Protein AF-A0A849DD29-F1 (afdb_monomer)

Sequence (152 aa):
MENKAISEIVRFQTDRELHTNEYDSTNEHGNIVEELLESVGLDVPKDNRPTLKERWEEFMCDVTLDGVAENAIDFQDMPTSEQVDAYADICVFAIGAMLKLGYDPEKALLEVGKEINSRTGRIVDGKFEKDLSEEAIAKHYKADYDGQALLD

Structure (mmCIF, N/CA/C/O backbone):
data_AF-A0A849DD29-F1
#
_entry.id   AF-A0A849DD29-F1
#
loop_
_atom_site.group_PDB
_atom_site.id
_atom_site.type_symbol
_atom_site.label_atom_id
_atom_site.label_alt_id
_atom_site.label_comp_id
_atom_site.label_asym_id
_atom_site.label_entity_id
_atom_site.label_seq_id
_atom_site.pdbx_PDB_ins_code
_atom_site.Cartn_x
_atom_site.Cartn_y
_atom_site.Cartn_z
_atom_site.occupancy
_atom_site.B_iso_or_equiv
_atom_site.auth_seq_id
_atom_site.auth_comp_id
_atom_site.auth_asym_id
_atom_site.auth_atom_id
_atom_site.pdbx_PDB_model_num
ATOM 1 N N . MET A 1 1 ? -20.505 12.108 -7.412 1.00 49.09 1 MET A N 1
ATOM 2 C CA . MET A 1 1 ? -20.526 11.430 -6.102 1.00 49.09 1 MET A CA 1
ATOM 3 C C . MET A 1 1 ? -19.134 11.564 -5.539 1.00 49.09 1 MET A C 1
ATOM 5 O O . MET A 1 1 ? -18.194 11.290 -6.268 1.00 49.09 1 MET A O 1
ATOM 9 N N . GLU A 1 2 ? -19.007 12.082 -4.327 1.00 59.72 2 GLU A N 1
ATOM 10 C CA . GLU A 1 2 ? -17.728 12.129 -3.618 1.00 59.72 2 GLU A CA 1
ATOM 11 C C . GLU A 1 2 ? -17.263 10.683 -3.387 1.00 59.72 2 GLU A C 1
ATOM 13 O O . GLU A 1 2 ? -18.056 9.874 -2.898 1.00 59.72 2 GLU A O 1
ATOM 18 N N . ASN A 1 3 ? -16.049 10.332 -3.829 1.00 71.38 3 ASN A N 1
ATOM 19 C CA . ASN A 1 3 ? -15.483 9.009 -3.565 1.00 71.38 3 ASN A CA 1
ATOM 20 C C . ASN A 1 3 ? -15.136 8.960 -2.073 1.00 71.38 3 ASN A C 1
ATOM 22 O O . ASN A 1 3 ? -14.212 9.639 -1.626 1.00 71.38 3 ASN A O 1
ATOM 26 N N . LYS A 1 4 ? -15.931 8.225 -1.293 1.00 88.25 4 LYS A N 1
ATOM 27 C CA . LYS A 1 4 ? -15.844 8.284 0.168 1.00 88.25 4 LYS A CA 1
ATOM 28 C C . LYS A 1 4 ? -14.597 7.571 0.664 1.00 88.25 4 LYS A C 1
ATOM 30 O O . LYS A 1 4 ? -13.979 8.047 1.610 1.00 88.25 4 LYS A O 1
ATOM 35 N N . ALA A 1 5 ? -14.220 6.466 0.025 1.00 92.75 5 ALA A N 1
ATOM 36 C CA . ALA A 1 5 ? -13.060 5.688 0.429 1.00 92.75 5 ALA A CA 1
ATOM 37 C C . ALA A 1 5 ? -11.748 6.466 0.243 1.00 92.75 5 ALA A C 1
ATOM 39 O O . ALA A 1 5 ? -10.963 6.590 1.184 1.00 92.75 5 ALA A O 1
ATOM 40 N N . ILE A 1 6 ? -11.543 7.059 -0.937 1.00 93.44 6 ILE A N 1
ATOM 41 C CA . ILE A 1 6 ? -10.356 7.874 -1.226 1.00 93.44 6 ILE A CA 1
ATOM 42 C C . ILE A 1 6 ? -10.290 9.066 -0.270 1.00 93.44 6 ILE A C 1
ATOM 44 O O . ILE A 1 6 ? -9.226 9.328 0.283 1.00 93.44 6 ILE A O 1
ATOM 48 N N . SER A 1 7 ? -11.409 9.751 -0.006 1.00 94.00 7 SER A N 1
ATOM 49 C CA . SER A 1 7 ? -11.432 10.870 0.946 1.00 94.00 7 SER A CA 1
ATOM 50 C C . SER A 1 7 ? -10.992 10.463 2.357 1.00 94.00 7 SER A C 1
ATOM 52 O O . SER A 1 7 ? -10.261 11.211 3.000 1.00 94.00 7 SER A O 1
ATOM 54 N N . GLU A 1 8 ? -11.378 9.281 2.845 1.00 94.69 8 GLU A N 1
ATOM 55 C CA . GLU A 1 8 ? -10.946 8.782 4.160 1.00 94.69 8 GLU A CA 1
ATOM 56 C C . GLU A 1 8 ? -9.447 8.441 4.199 1.00 94.69 8 GLU A C 1
ATOM 58 O O . GLU A 1 8 ? -8.782 8.696 5.209 1.00 94.69 8 GLU A O 1
ATOM 63 N N . ILE A 1 9 ? -8.898 7.904 3.104 1.00 94.75 9 ILE A N 1
ATOM 64 C CA . ILE A 1 9 ? -7.461 7.620 2.972 1.00 94.75 9 ILE A CA 1
ATOM 65 C C . ILE A 1 9 ? -6.659 8.924 2.880 1.00 94.75 9 ILE A C 1
ATOM 67 O O . ILE A 1 9 ? -5.661 9.081 3.581 1.00 94.75 9 ILE A O 1
ATOM 71 N N . VAL A 1 10 ? -7.118 9.893 2.082 1.00 95.31 10 VAL A N 1
ATOM 72 C CA . VAL A 1 10 ? -6.506 11.228 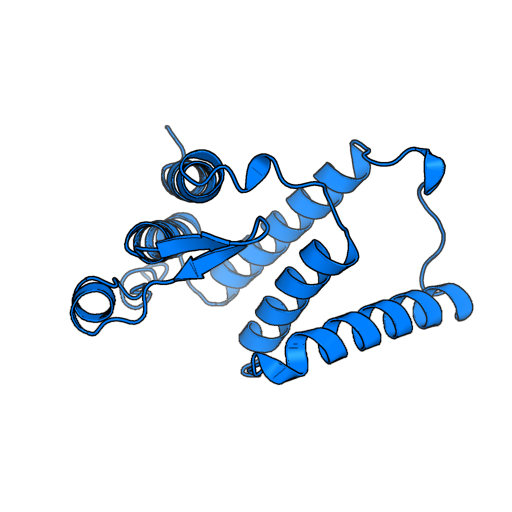2.002 1.00 95.31 10 VAL A CA 1
ATOM 73 C C . VAL A 1 10 ? -6.540 11.902 3.368 1.00 95.31 10 VAL A C 1
ATOM 75 O O . VAL A 1 10 ? -5.512 12.403 3.814 1.00 95.31 10 VAL A O 1
ATOM 78 N N . ARG A 1 11 ? -7.672 11.837 4.082 1.00 94.81 11 ARG A N 1
ATOM 79 C CA . ARG A 1 11 ? -7.789 12.394 5.433 1.00 94.81 11 ARG A CA 1
ATOM 80 C C . ARG A 1 11 ? -6.755 11.798 6.386 1.00 94.81 11 ARG A C 1
ATOM 82 O O . ARG A 1 11 ? -6.140 12.531 7.155 1.00 94.81 11 ARG A O 1
ATOM 89 N N . PHE A 1 12 ? -6.517 10.486 6.319 1.00 93.75 12 PHE A N 1
ATOM 90 C CA . PHE A 1 12 ? -5.481 9.847 7.131 1.00 93.75 12 PHE A CA 1
ATOM 91 C C . PHE A 1 12 ? -4.094 10.469 6.892 1.00 93.75 12 PHE A C 1
ATOM 93 O O . PHE A 1 12 ? -3.370 10.701 7.861 1.00 93.75 12 PHE A O 1
ATOM 100 N N . GLN A 1 13 ? -3.759 10.787 5.637 1.00 94.38 13 GLN A N 1
ATOM 101 C CA . GLN A 1 13 ? -2.493 11.421 5.252 1.00 94.38 13 GLN A CA 1
ATOM 102 C C . GLN A 1 13 ? -2.421 12.906 5.637 1.00 94.38 13 GLN A C 1
ATOM 104 O O . GLN A 1 13 ? -1.367 13.394 6.057 1.00 94.38 13 GLN A O 1
ATOM 109 N N . THR A 1 14 ? -3.523 13.646 5.494 1.00 94.44 14 THR A N 1
ATOM 110 C CA . THR A 1 14 ? -3.547 15.099 5.711 1.00 94.44 14 THR A CA 1
ATOM 111 C C . THR A 1 14 ? -3.659 15.481 7.175 1.00 94.44 14 THR A C 1
ATOM 113 O O . THR A 1 14 ? -2.878 16.308 7.635 1.00 94.44 14 THR A O 1
ATOM 116 N N . ASP A 1 15 ? -4.547 14.838 7.935 1.00 93.94 15 ASP A N 1
ATOM 117 C CA . ASP A 1 15 ? -4.788 15.165 9.350 1.00 93.94 15 ASP A CA 1
ATOM 118 C C . ASP A 1 15 ? -3.571 14.869 10.239 1.00 93.94 15 ASP A C 1
ATOM 120 O O . ASP A 1 15 ? -3.473 15.357 11.363 1.00 93.94 15 ASP A O 1
ATOM 124 N N . ARG A 1 16 ? -2.656 14.034 9.741 1.00 92.94 16 ARG A N 1
ATOM 125 C CA . ARG A 1 16 ? -1.431 13.600 10.422 1.00 92.94 16 ARG A CA 1
ATOM 126 C C . ARG A 1 16 ? -0.167 14.186 9.795 1.00 92.94 16 ARG A C 1
ATOM 128 O O . ARG A 1 16 ? 0.921 13.781 10.181 1.00 92.94 16 ARG A O 1
ATOM 135 N N . GLU A 1 17 ? -0.310 15.080 8.814 1.00 92.12 17 GLU A N 1
ATOM 136 C CA . GLU A 1 17 ? 0.803 15.720 8.095 1.00 92.12 17 GLU A CA 1
ATOM 137 C C . GLU A 1 17 ? 1.777 14.730 7.424 1.00 92.12 17 GLU A C 1
ATOM 139 O O . GLU A 1 17 ? 2.870 15.110 7.020 1.00 92.12 17 GLU A O 1
ATOM 144 N N . LEU A 1 18 ? 1.374 13.472 7.217 1.00 90.56 18 LEU A N 1
ATOM 145 C CA . LEU A 1 18 ? 2.214 12.436 6.600 1.00 90.56 18 LEU A CA 1
ATOM 146 C C . LEU A 1 18 ? 2.581 12.779 5.153 1.00 90.56 18 LEU A C 1
ATOM 148 O O . LEU A 1 18 ? 3.700 12.536 4.718 1.00 90.56 18 LEU A O 1
A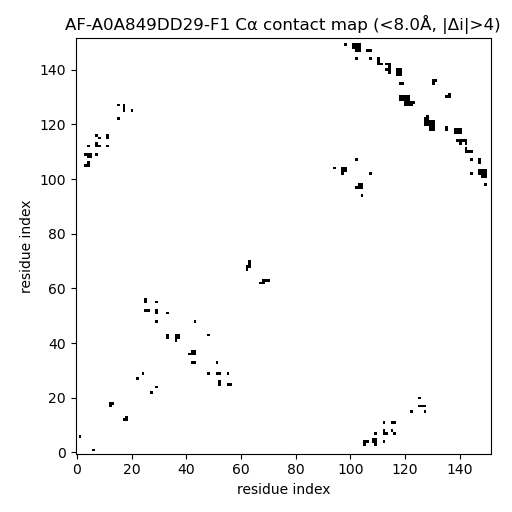TOM 152 N N . HIS A 1 19 ? 1.658 13.420 4.435 1.00 92.00 19 HIS A N 1
ATOM 153 C CA . HIS A 1 19 ? 1.877 13.947 3.085 1.00 92.00 19 HIS A CA 1
ATOM 154 C C . HIS A 1 19 ? 2.962 15.037 2.996 1.00 92.00 19 HIS A C 1
ATOM 156 O O . HIS A 1 19 ? 3.330 15.427 1.892 1.00 92.00 19 HIS A O 1
ATOM 162 N N . THR A 1 20 ? 3.433 15.570 4.130 1.00 90.38 20 THR A N 1
ATOM 163 C CA . THR A 1 20 ? 4.507 16.576 4.170 1.00 90.38 20 THR A CA 1
ATOM 164 C C . THR A 1 20 ? 5.900 15.961 4.273 1.00 90.38 20 THR A C 1
ATOM 166 O O . THR A 1 20 ? 6.890 16.681 4.144 1.00 90.38 20 THR A O 1
ATOM 169 N N . ASN A 1 21 ? 5.985 14.646 4.494 1.00 89.31 21 ASN A N 1
ATOM 170 C CA . ASN A 1 21 ? 7.251 13.932 4.509 1.00 89.31 21 ASN A CA 1
ATOM 171 C C . ASN A 1 21 ? 7.940 14.012 3.143 1.00 89.31 21 ASN A C 1
ATOM 173 O O . ASN A 1 21 ? 7.288 14.067 2.098 1.00 89.31 21 ASN A O 1
ATOM 177 N N . GLU A 1 22 ? 9.271 13.984 3.159 1.00 89.62 22 GLU A N 1
ATOM 178 C CA . GLU A 1 22 ? 10.046 13.848 1.931 1.00 89.62 22 GLU A CA 1
ATOM 179 C C . GLU A 1 22 ? 9.769 12.487 1.287 1.00 89.62 22 GLU A C 1
ATOM 181 O O . GLU A 1 22 ? 9.666 11.465 1.970 1.00 89.62 22 GLU A O 1
ATOM 186 N N . TYR A 1 23 ? 9.637 12.491 -0.036 1.00 88.81 23 TYR A N 1
ATOM 187 C CA . TYR A 1 23 ? 9.440 11.275 -0.804 1.00 88.81 23 TYR A CA 1
ATOM 188 C C . TYR A 1 23 ? 10.721 10.430 -0.813 1.00 88.81 23 TYR A C 1
ATOM 190 O O . TYR A 1 23 ? 11.779 10.902 -1.225 1.00 88.81 23 TYR A O 1
ATOM 198 N N . ASP A 1 24 ? 10.599 9.164 -0.419 1.00 88.94 24 ASP A N 1
ATOM 199 C CA . ASP A 1 24 ? 11.672 8.168 -0.447 1.00 88.94 24 ASP A CA 1
ATOM 200 C C . ASP A 1 24 ? 11.132 6.894 -1.103 1.00 88.94 24 ASP A C 1
ATOM 202 O O . ASP A 1 24 ? 10.336 6.159 -0.514 1.00 88.94 24 ASP A O 1
ATOM 206 N N . SER A 1 25 ? 11.571 6.623 -2.333 1.00 88.06 25 SER A N 1
ATOM 207 C CA . SER A 1 25 ? 11.091 5.481 -3.112 1.00 88.06 25 SER A CA 1
ATOM 208 C C . SER A 1 25 ? 11.387 4.135 -2.448 1.00 88.06 25 SER A C 1
ATOM 210 O O . SER A 1 25 ? 10.569 3.227 -2.561 1.00 88.06 25 SER A O 1
ATOM 212 N N . THR A 1 26 ? 12.494 3.979 -1.716 1.00 90.06 26 THR A N 1
ATOM 213 C CA . THR A 1 26 ? 12.781 2.737 -0.981 1.00 90.06 26 THR A CA 1
ATOM 214 C C . THR A 1 26 ? 11.753 2.530 0.131 1.00 90.06 26 THR A C 1
ATOM 216 O O . THR A 1 26 ? 11.286 1.408 0.352 1.00 90.06 26 THR A O 1
ATOM 219 N N . ASN A 1 27 ? 11.346 3.600 0.819 1.00 89.81 27 ASN A N 1
ATOM 220 C CA . ASN A 1 27 ? 10.290 3.518 1.827 1.00 89.81 27 ASN A CA 1
ATOM 221 C C . ASN A 1 27 ? 8.918 3.231 1.209 1.00 89.81 27 ASN A C 1
ATOM 223 O O . ASN A 1 27 ? 8.249 2.305 1.671 1.00 89.81 27 ASN A O 1
ATOM 227 N N . GLU A 1 28 ? 8.514 3.983 0.183 1.00 92.06 28 GLU A N 1
ATOM 228 C CA . GLU A 1 28 ? 7.187 3.833 -0.427 1.00 92.06 28 GLU A CA 1
ATOM 229 C C . GLU A 1 28 ? 7.025 2.472 -1.111 1.00 92.06 28 GLU A C 1
ATOM 231 O O . GLU A 1 28 ? 6.039 1.769 -0.876 1.00 92.06 28 GLU A O 1
ATOM 236 N N . HIS A 1 29 ? 8.027 2.036 -1.879 1.00 94.38 29 HIS A N 1
ATOM 237 C CA . HIS A 1 29 ? 8.011 0.717 -2.506 1.00 94.38 29 HIS A CA 1
ATOM 238 C C . HIS A 1 29 ? 8.073 -0.400 -1.461 1.00 94.38 29 HIS A C 1
ATOM 240 O O . HIS A 1 29 ? 7.339 -1.376 -1.579 1.00 94.38 29 HIS A O 1
ATOM 246 N N . GLY A 1 30 ? 8.890 -0.254 -0.411 1.00 94.00 30 GLY A N 1
ATOM 247 C CA . GLY A 1 30 ? 8.978 -1.242 0.665 1.00 94.00 30 GLY A CA 1
ATOM 248 C C . GLY A 1 30 ? 7.638 -1.482 1.365 1.00 94.00 30 GLY A C 1
ATOM 249 O O . GLY A 1 30 ? 7.293 -2.632 1.626 1.00 94.00 30 GLY A O 1
ATOM 250 N N . ASN A 1 31 ? 6.857 -0.421 1.604 1.00 92.81 31 ASN A N 1
ATOM 251 C CA . ASN A 1 31 ? 5.505 -0.543 2.156 1.00 92.81 31 ASN A CA 1
ATOM 252 C C . ASN A 1 31 ? 4.576 -1.299 1.188 1.00 92.81 31 ASN A C 1
ATOM 254 O O . ASN A 1 31 ? 3.852 -2.190 1.610 1.00 92.81 31 ASN A O 1
ATOM 258 N N . ILE A 1 32 ? 4.618 -0.999 -0.114 1.00 96.25 32 ILE A N 1
ATOM 259 C CA . ILE A 1 32 ? 3.798 -1.701 -1.120 1.00 96.25 32 ILE A CA 1
ATOM 260 C C . ILE A 1 32 ? 4.182 -3.184 -1.215 1.00 96.25 32 ILE A C 1
ATOM 262 O O . ILE A 1 32 ? 3.309 -4.046 -1.298 1.00 96.25 32 ILE A O 1
ATOM 266 N N . VAL A 1 33 ? 5.479 -3.500 -1.187 1.00 97.00 33 VAL A N 1
ATOM 267 C CA . VAL A 1 33 ? 5.976 -4.883 -1.224 1.00 97.00 33 VAL A CA 1
ATOM 268 C C . VAL A 1 33 ? 5.547 -5.662 0.023 1.00 97.00 33 VAL A C 1
ATOM 270 O O . VAL A 1 33 ? 5.189 -6.831 -0.106 1.00 97.00 33 VAL A O 1
ATOM 273 N N . GLU A 1 34 ? 5.532 -5.037 1.207 1.00 96.50 34 GLU A N 1
ATOM 274 C CA . GLU A 1 34 ? 4.987 -5.640 2.436 1.00 96.50 34 GLU A CA 1
ATOM 275 C C . GLU A 1 34 ? 3.523 -6.077 2.228 1.00 96.50 34 GLU A C 1
ATOM 277 O O . GLU A 1 34 ? 3.205 -7.249 2.426 1.00 96.50 34 GLU A O 1
ATOM 282 N N . GLU A 1 35 ? 2.665 -5.201 1.696 1.00 96.50 35 GLU A N 1
ATOM 283 C CA . GLU A 1 35 ? 1.252 -5.522 1.423 1.00 96.50 35 GLU A CA 1
ATOM 284 C C . GLU A 1 35 ? 1.083 -6.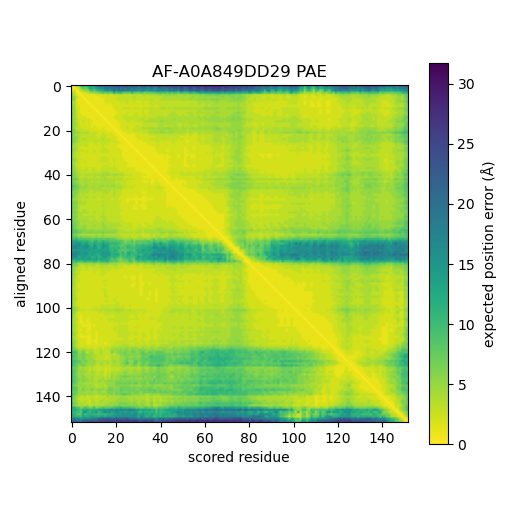612 0.342 1.00 96.50 35 GLU A C 1
ATOM 286 O O . GLU A 1 35 ? 0.181 -7.453 0.411 1.00 96.50 35 GLU A O 1
ATOM 291 N N . LEU A 1 36 ? 1.967 -6.652 -0.664 1.00 96.88 36 LEU A N 1
ATOM 292 C CA . LEU A 1 36 ? 1.970 -7.723 -1.668 1.00 96.88 36 LEU A CA 1
ATOM 293 C C . LEU A 1 36 ? 2.320 -9.086 -1.051 1.00 96.88 36 LEU A C 1
ATOM 295 O O . LEU A 1 36 ? 1.723 -10.094 -1.438 1.00 96.88 36 LEU A O 1
ATOM 299 N N . LEU A 1 37 ? 3.241 -9.136 -0.086 1.00 97.56 37 LEU A N 1
ATOM 300 C CA . LEU A 1 37 ? 3.551 -10.360 0.657 1.00 97.56 37 LEU A CA 1
ATOM 301 C C . LEU A 1 37 ? 2.356 -10.803 1.517 1.00 97.56 37 LEU A C 1
ATOM 303 O O . LEU A 1 37 ? 1.9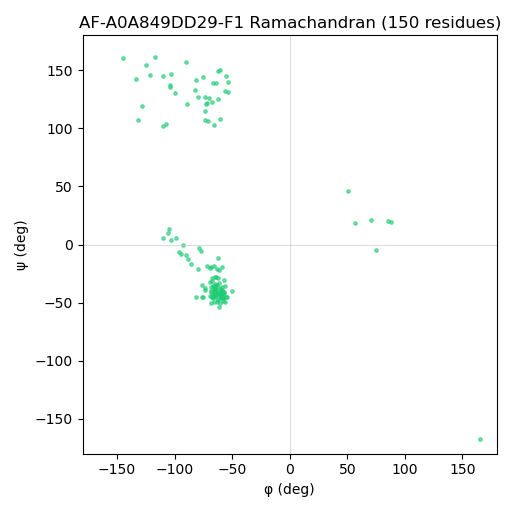90 -11.983 1.490 1.00 97.56 37 LEU A O 1
ATOM 307 N N . GLU A 1 38 ? 1.680 -9.867 2.187 1.00 96.00 38 GLU A N 1
ATOM 308 C CA . GLU A 1 38 ? 0.457 -10.159 2.950 1.00 96.00 38 GLU A CA 1
ATOM 309 C C . GLU A 1 38 ? -0.654 -10.724 2.059 1.00 96.00 38 GLU A C 1
ATOM 311 O O . GLU A 1 38 ? -1.340 -11.675 2.447 1.00 96.00 38 GLU A O 1
ATOM 316 N N . SER A 1 39 ? -0.776 -10.235 0.820 1.00 95.38 39 SER A N 1
ATOM 317 C CA . SER A 1 39 ? -1.780 -10.718 -0.140 1.00 95.38 39 SER A CA 1
ATOM 318 C C . SER A 1 39 ? -1.638 -12.203 -0.505 1.00 95.38 39 SER A C 1
ATOM 320 O O . SER A 1 39 ? -2.611 -12.836 -0.919 1.00 95.38 39 SER A O 1
ATOM 322 N N . VAL A 1 40 ? -0.445 -12.781 -0.318 1.00 96.56 40 VAL A N 1
ATOM 323 C CA . VAL A 1 40 ? -0.166 -14.213 -0.525 1.00 96.56 40 VAL A CA 1
ATOM 324 C C . VAL A 1 40 ? -0.019 -14.989 0.790 1.00 96.56 40 VAL A C 1
ATOM 326 O O . VAL A 1 40 ? 0.365 -16.159 0.778 1.00 96.56 40 VAL A O 1
ATOM 329 N N . GLY A 1 41 ? -0.359 -14.365 1.923 1.00 95.31 41 GLY A N 1
ATOM 330 C CA . GLY A 1 41 ? -0.382 -14.985 3.248 1.00 95.31 41 GLY A CA 1
ATOM 331 C C . GLY A 1 41 ? 0.946 -14.944 4.007 1.00 95.31 41 GLY A C 1
ATOM 332 O O . GLY A 1 41 ? 1.135 -15.746 4.924 1.00 95.31 41 GLY A O 1
ATOM 333 N N . LEU A 1 42 ? 1.870 -14.056 3.634 1.00 97.38 42 LEU A N 1
ATOM 334 C CA . LEU A 1 42 ? 3.144 -13.854 4.326 1.00 97.38 42 LEU A CA 1
ATOM 335 C C . LEU A 1 42 ? 3.102 -12.572 5.163 1.00 97.38 42 LEU A C 1
ATOM 337 O O . LEU A 1 42 ? 2.676 -11.538 4.680 1.00 97.38 42 LEU A O 1
ATOM 341 N N . ASP A 1 43 ? 3.594 -12.632 6.397 1.00 95.94 43 ASP A N 1
ATOM 342 C CA . ASP A 1 43 ? 3.746 -11.462 7.271 1.00 95.94 43 ASP A CA 1
ATOM 343 C C . ASP A 1 43 ? 5.216 -11.022 7.313 1.00 95.94 43 ASP A C 1
ATOM 345 O O . ASP A 1 43 ? 6.125 -11.862 7.264 1.00 95.94 43 ASP A O 1
ATOM 349 N N . VAL A 1 44 ? 5.457 -9.716 7.440 1.00 94.69 44 VAL A N 1
ATOM 350 C CA . VAL A 1 44 ? 6.799 -9.148 7.608 1.00 94.69 44 VAL A CA 1
ATOM 351 C C . VAL A 1 44 ? 6.928 -8.602 9.030 1.00 94.69 44 VAL A C 1
ATOM 353 O O . VAL A 1 44 ? 6.482 -7.489 9.324 1.00 94.69 44 VAL A O 1
ATOM 356 N N . PRO A 1 45 ? 7.605 -9.332 9.937 1.00 95.31 45 PRO A N 1
ATOM 357 C CA . PRO A 1 45 ? 7.858 -8.835 11.280 1.00 95.31 45 PRO A CA 1
ATOM 358 C C . PRO A 1 45 ? 8.539 -7.465 11.244 1.00 95.31 45 PRO A C 1
ATOM 360 O O . PRO A 1 45 ? 9.451 -7.241 10.448 1.00 95.31 45 PRO A O 1
ATOM 363 N N . LYS A 1 46 ? 8.143 -6.560 12.147 1.00 89.69 46 LYS A N 1
ATOM 364 C CA . LYS A 1 46 ? 8.652 -5.175 12.185 1.00 89.69 46 LYS A CA 1
ATOM 365 C C . LYS A 1 46 ? 10.179 -5.087 12.159 1.00 89.69 46 LYS A C 1
ATOM 367 O O . LYS A 1 46 ? 10.721 -4.244 11.448 1.00 89.69 46 LYS A O 1
ATOM 372 N N . ASP A 1 47 ? 10.848 -5.980 12.884 1.00 95.44 47 ASP A N 1
ATOM 373 C CA . ASP A 1 47 ? 12.311 -6.024 12.987 1.00 95.44 47 ASP A CA 1
ATOM 374 C C . ASP A 1 47 ? 12.992 -6.435 11.668 1.00 95.44 47 ASP A C 1
ATOM 376 O O . ASP A 1 47 ? 14.162 -6.126 11.459 1.00 95.44 47 ASP A O 1
ATOM 380 N N . ASN A 1 48 ? 12.254 -7.066 10.748 1.00 96.44 48 ASN A N 1
ATOM 381 C CA . ASN A 1 48 ? 12.739 -7.494 9.435 1.00 96.44 48 ASN A CA 1
ATOM 382 C C . ASN A 1 48 ? 12.433 -6.489 8.314 1.00 96.44 48 ASN A C 1
ATOM 384 O O . ASN A 1 48 ? 12.908 -6.668 7.193 1.00 96.44 48 ASN A O 1
ATOM 388 N N . ARG A 1 49 ? 11.671 -5.420 8.579 1.00 93.38 49 ARG A N 1
ATOM 389 C CA . ARG A 1 49 ? 11.361 -4.390 7.571 1.00 93.38 49 ARG A CA 1
ATOM 390 C C . ARG A 1 49 ? 12.601 -3.700 6.985 1.00 93.38 49 ARG A C 1
ATOM 392 O O . ARG A 1 49 ? 12.579 -3.426 5.788 1.00 93.38 49 ARG A O 1
ATOM 399 N N . PRO A 1 50 ? 13.683 -3.425 7.746 1.00 95.12 50 PRO A N 1
ATOM 400 C CA . PRO A 1 50 ? 14.929 -2.936 7.152 1.00 95.12 50 PRO A CA 1
ATOM 401 C C . PRO A 1 50 ? 15.505 -3.922 6.129 1.00 95.12 50 PRO A C 1
ATOM 403 O O . PRO A 1 50 ? 15.815 -3.530 5.011 1.00 95.12 50 PRO A O 1
ATOM 406 N N . THR A 1 51 ? 15.538 -5.215 6.463 1.00 97.19 51 THR A N 1
ATOM 407 C CA . THR A 1 51 ? 16.008 -6.260 5.545 1.00 97.19 51 THR A CA 1
ATOM 408 C C . THR A 1 51 ? 15.116 -6.391 4.312 1.00 97.19 51 THR A C 1
ATOM 410 O O . THR A 1 51 ? 15.632 -6.615 3.224 1.00 97.19 51 THR A O 1
ATOM 413 N N . LEU A 1 52 ? 13.793 -6.219 4.430 1.00 96.56 52 LEU A N 1
ATOM 414 C CA . LEU A 1 52 ? 12.900 -6.201 3.263 1.00 96.56 52 LEU A CA 1
ATOM 415 C C . LEU A 1 52 ? 13.303 -5.108 2.260 1.00 96.56 52 LEU A C 1
ATOM 417 O O . LEU A 1 52 ? 13.325 -5.360 1.059 1.00 96.56 52 LEU A O 1
ATOM 421 N N . LYS A 1 53 ? 13.651 -3.916 2.755 1.00 94.88 53 LYS A N 1
ATOM 422 C CA . LYS A 1 53 ? 14.074 -2.783 1.920 1.00 94.88 53 LYS A CA 1
ATOM 423 C C . LYS A 1 53 ? 15.408 -3.045 1.235 1.00 94.88 53 LYS A C 1
ATOM 425 O O . LYS A 1 53 ? 15.505 -2.837 0.034 1.00 94.88 53 LYS A O 1
ATOM 430 N N . GLU A 1 54 ? 16.382 -3.591 1.962 1.00 96.12 54 GLU A N 1
ATOM 431 C CA . GLU A 1 54 ? 17.663 -4.020 1.381 1.00 96.12 54 GLU A CA 1
ATOM 432 C C . GLU A 1 54 ? 17.445 -5.052 0.261 1.00 96.12 54 GLU A C 1
ATOM 434 O O . GLU A 1 54 ? 17.998 -4.921 -0.827 1.00 96.12 54 GLU A O 1
ATOM 439 N N . ARG A 1 55 ? 16.571 -6.047 0.479 1.00 96.62 55 ARG A N 1
ATOM 440 C CA . ARG A 1 55 ? 16.230 -7.052 -0.545 1.00 96.62 55 ARG A CA 1
ATOM 441 C C . ARG A 1 55 ? 15.527 -6.461 -1.758 1.00 96.62 55 ARG A C 1
ATOM 443 O O . ARG A 1 55 ? 15.730 -6.942 -2.869 1.00 96.62 55 ARG A O 1
ATOM 450 N N . TRP A 1 56 ? 14.692 -5.450 -1.555 1.00 95.56 56 TRP A N 1
ATOM 451 C CA . TRP A 1 56 ? 14.055 -4.739 -2.653 1.00 95.56 56 TRP A CA 1
ATOM 452 C C . TRP A 1 56 ? 15.079 -3.970 -3.497 1.00 95.56 56 TRP A C 1
ATOM 454 O O . TRP A 1 56 ? 15.042 -4.048 -4.722 1.00 95.56 56 TRP A O 1
ATOM 464 N N . GLU A 1 57 ? 16.034 -3.287 -2.865 1.00 93.88 57 GLU A N 1
ATOM 465 C CA . GLU A 1 57 ? 17.120 -2.594 -3.568 1.00 93.88 57 GLU A CA 1
ATOM 466 C C . GLU A 1 57 ? 18.019 -3.566 -4.344 1.00 93.88 57 GLU A C 1
ATOM 468 O O . GLU A 1 57 ? 18.347 -3.306 -5.504 1.00 93.88 57 GLU A O 1
ATOM 473 N N . GLU A 1 58 ? 18.361 -4.712 -3.745 1.00 95.69 58 GLU A N 1
ATOM 474 C CA . GLU A 1 58 ? 19.073 -5.801 -4.426 1.00 95.69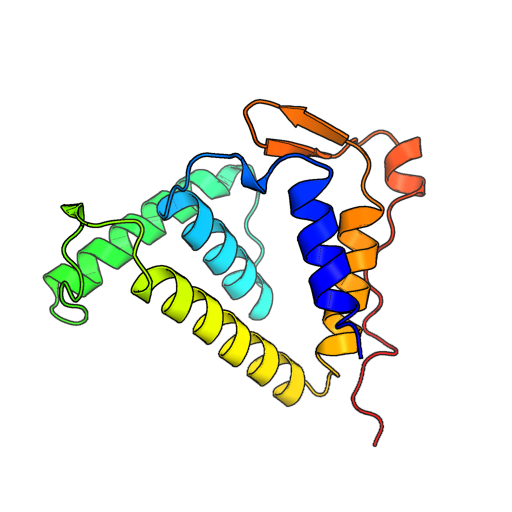 58 GLU A CA 1
ATOM 475 C C . GLU A 1 58 ? 18.294 -6.291 -5.652 1.00 95.69 58 GLU A C 1
ATOM 477 O O . GLU A 1 58 ? 18.849 -6.343 -6.745 1.00 95.69 58 GLU A O 1
ATOM 482 N N . PHE A 1 59 ? 16.993 -6.565 -5.505 1.00 95.50 59 PHE A N 1
ATOM 483 C CA . PHE A 1 59 ? 16.143 -6.997 -6.615 1.00 95.50 59 PHE A CA 1
ATOM 484 C C . PHE A 1 59 ? 16.118 -5.974 -7.755 1.00 95.50 59 PHE A C 1
ATOM 486 O O . PHE A 1 59 ? 16.259 -6.354 -8.916 1.00 95.50 59 PHE A O 1
ATOM 493 N N . MET A 1 60 ? 15.977 -4.683 -7.439 1.00 92.69 60 MET A N 1
ATOM 494 C CA . MET A 1 60 ? 15.999 -3.605 -8.433 1.00 92.69 60 MET A CA 1
ATOM 495 C C . MET A 1 60 ? 17.340 -3.537 -9.175 1.00 92.69 60 MET A C 1
ATOM 497 O O . MET A 1 60 ? 17.366 -3.325 -10.391 1.00 92.69 60 MET A O 1
ATOM 501 N N . CYS A 1 61 ? 18.451 -3.746 -8.463 1.00 91.81 61 CYS A N 1
ATOM 502 C CA . CYS A 1 61 ? 19.779 -3.842 -9.060 1.00 91.81 61 CYS A CA 1
ATOM 503 C C . CYS A 1 61 ? 19.870 -5.046 -10.007 1.00 91.81 61 CYS A C 1
ATOM 505 O O . CYS A 1 61 ? 20.259 -4.880 -11.162 1.00 91.81 61 CYS A O 1
ATOM 507 N N . ASP A 1 62 ? 19.442 -6.224 -9.551 1.00 96.00 62 ASP A N 1
ATOM 508 C CA . ASP A 1 62 ? 19.507 -7.476 -10.306 1.00 96.00 62 ASP A CA 1
ATOM 509 C C . ASP A 1 62 ? 18.703 -7.388 -11.608 1.00 96.00 62 ASP A C 1
ATOM 511 O O . ASP A 1 62 ? 19.248 -7.629 -12.682 1.00 96.00 62 ASP A O 1
ATOM 515 N N . VAL A 1 63 ? 17.438 -6.949 -11.558 1.00 95.44 63 VAL A N 1
ATOM 516 C CA . VAL A 1 63 ? 16.607 -6.834 -12.774 1.00 95.44 63 VAL A CA 1
ATOM 517 C C . VAL A 1 63 ? 17.150 -5.803 -13.761 1.00 95.44 63 VAL A C 1
ATOM 519 O O . VAL A 1 63 ? 16.951 -5.951 -14.966 1.00 95.44 63 VAL A O 1
ATOM 522 N N . THR A 1 64 ? 17.857 -4.780 -13.278 1.00 92.50 64 THR A N 1
ATOM 523 C CA . THR A 1 64 ? 18.507 -3.785 -14.140 1.00 92.50 64 THR A CA 1
ATOM 524 C C . THR A 1 64 ? 19.782 -4.350 -14.768 1.00 92.50 64 THR A C 1
ATOM 526 O O . THR A 1 64 ? 20.001 -4.203 -15.970 1.00 92.50 64 THR A O 1
ATOM 529 N N . LEU A 1 65 ? 20.622 -5.031 -13.982 1.00 92.88 65 LEU A N 1
ATOM 530 C CA . LEU A 1 65 ? 21.860 -5.660 -14.455 1.00 92.88 65 LEU A CA 1
ATOM 531 C C . LEU A 1 65 ? 21.593 -6.799 -15.444 1.00 92.88 65 LEU A C 1
ATOM 533 O O . LEU A 1 65 ? 22.329 -6.945 -16.421 1.00 92.88 65 LEU A O 1
ATOM 537 N N . ASP A 1 66 ? 20.524 -7.558 -15.221 1.00 95.69 66 ASP A N 1
ATOM 538 C CA . ASP A 1 66 ? 20.091 -8.652 -16.089 1.00 95.69 66 ASP A CA 1
ATOM 539 C C . ASP A 1 66 ? 19.372 -8.160 -17.360 1.00 95.69 66 ASP A C 1
ATOM 541 O O . ASP A 1 66 ? 19.054 -8.961 -18.242 1.00 95.69 66 ASP A O 1
ATOM 545 N N . GLY A 1 67 ? 19.113 -6.851 -17.482 1.00 93.69 67 GLY A N 1
ATOM 546 C CA . GLY A 1 67 ? 18.410 -6.255 -18.622 1.00 93.69 67 GLY A CA 1
ATOM 547 C C . GLY A 1 67 ? 16.918 -6.596 -18.678 1.00 93.69 67 GLY A C 1
ATOM 548 O O . GLY A 1 67 ? 16.305 -6.527 -19.741 1.00 93.69 67 GLY A O 1
ATOM 549 N N . VAL A 1 68 ? 16.328 -6.994 -17.547 1.00 96.00 68 VAL A N 1
ATOM 550 C CA . VAL A 1 68 ? 14.877 -7.192 -17.396 1.00 96.00 68 VAL A CA 1
ATOM 551 C C . VAL A 1 68 ? 14.166 -5.842 -17.268 1.00 96.00 68 VAL A C 1
ATOM 553 O O . VAL A 1 68 ? 13.053 -5.685 -17.771 1.00 96.00 68 VAL A O 1
ATOM 556 N N . ALA A 1 69 ? 14.814 -4.872 -16.622 1.00 92.38 69 ALA A N 1
ATOM 557 C CA . ALA A 1 69 ? 14.383 -3.485 -16.534 1.00 92.38 69 ALA A CA 1
ATOM 558 C C . ALA A 1 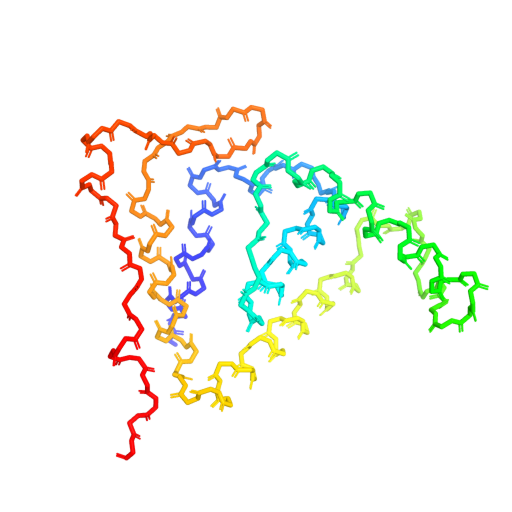69 ? 15.453 -2.554 -17.119 1.00 92.38 69 ALA A C 1
ATOM 560 O O . ALA A 1 69 ? 16.652 -2.791 -16.982 1.00 92.38 69 ALA A O 1
ATOM 561 N N . GLU A 1 70 ? 15.011 -1.469 -17.747 1.00 89.25 70 GLU A N 1
ATOM 562 C CA . GLU A 1 70 ? 15.876 -0.412 -18.266 1.00 89.25 70 GLU A CA 1
ATOM 563 C C . GLU A 1 70 ? 15.443 0.932 -17.676 1.00 89.25 70 GLU A C 1
ATOM 565 O O . GLU A 1 70 ? 14.279 1.124 -17.313 1.00 89.25 70 GLU A O 1
ATOM 570 N N . ASN A 1 71 ? 16.376 1.882 -17.593 1.00 80.69 71 ASN A N 1
ATOM 571 C CA . ASN A 1 71 ? 16.071 3.227 -17.113 1.00 80.69 71 ASN A CA 1
ATOM 572 C C . ASN A 1 71 ? 15.121 3.930 -18.092 1.00 80.69 71 ASN A C 1
ATOM 574 O O . ASN A 1 71 ? 15.540 4.402 -19.147 1.00 80.69 71 ASN A O 1
ATOM 578 N N . ALA A 1 72 ? 13.842 4.005 -17.727 1.00 75.81 72 ALA A N 1
ATOM 579 C CA . ALA A 1 72 ? 12.815 4.714 -18.489 1.00 75.81 72 ALA A CA 1
ATOM 580 C C . ALA A 1 72 ? 12.736 6.215 -18.147 1.00 75.81 72 ALA A C 1
ATOM 582 O O . ALA A 1 72 ? 12.151 6.987 -18.902 1.00 75.81 72 ALA A O 1
ATOM 583 N N . ILE A 1 73 ? 13.316 6.622 -17.013 1.00 72.62 73 ILE A N 1
ATOM 584 C CA . ILE A 1 73 ? 13.312 7.992 -16.489 1.00 72.62 73 ILE A CA 1
ATOM 585 C C . ILE A 1 73 ? 14.743 8.325 -16.050 1.00 72.62 73 ILE A C 1
ATOM 587 O O . ILE A 1 73 ? 15.439 7.461 -15.511 1.00 72.62 73 ILE A O 1
ATOM 591 N N . ASP A 1 74 ? 15.189 9.562 -16.273 1.00 69.31 74 ASP A N 1
ATOM 592 C CA . ASP A 1 74 ? 16.416 10.053 -15.645 1.00 69.31 74 ASP A CA 1
ATOM 593 C C . ASP A 1 74 ? 16.147 10.310 -14.157 1.00 69.31 74 ASP A C 1
ATOM 595 O O . ASP A 1 74 ? 15.283 11.108 -13.790 1.00 69.31 74 ASP A O 1
ATOM 599 N N . PHE A 1 75 ? 16.893 9.637 -13.282 1.00 69.12 75 PHE A N 1
ATOM 600 C CA . PHE A 1 75 ? 16.752 9.788 -11.835 1.00 69.12 75 PHE A CA 1
ATOM 601 C C . PHE A 1 75 ? 16.975 11.232 -11.351 1.00 69.12 75 PHE A C 1
ATOM 603 O O . PHE A 1 75 ? 16.536 11.567 -10.252 1.00 69.12 75 PHE A O 1
ATOM 610 N N . GLN A 1 76 ? 17.631 12.086 -12.147 1.00 68.38 76 GLN A N 1
ATOM 611 C CA . GLN A 1 76 ? 17.830 13.504 -11.826 1.00 68.38 76 GLN A CA 1
ATOM 612 C C . GLN A 1 76 ? 16.555 14.353 -11.942 1.00 68.38 76 GLN A C 1
ATOM 614 O O . GLN A 1 76 ? 16.506 15.428 -11.347 1.00 68.38 76 GLN A O 1
ATOM 619 N N . ASP A 1 77 ? 15.532 13.872 -12.651 1.00 68.56 77 ASP A N 1
ATOM 620 C CA . ASP A 1 77 ? 14.301 14.623 -12.925 1.00 68.56 77 ASP A CA 1
ATOM 621 C C . ASP A 1 77 ? 13.136 14.253 -11.987 1.00 68.56 77 ASP A C 1
ATOM 623 O O . ASP A 1 77 ? 12.022 14.745 -12.153 1.00 68.56 77 ASP A O 1
ATOM 627 N N . MET A 1 78 ? 13.367 13.412 -10.973 1.00 70.94 78 MET A N 1
ATOM 628 C CA . MET A 1 78 ? 12.336 13.053 -9.991 1.00 70.94 78 MET A CA 1
ATOM 629 C C . MET A 1 78 ? 12.074 14.186 -8.968 1.00 70.94 78 MET A C 1
ATOM 631 O O . MET A 1 78 ? 13.022 14.835 -8.522 1.00 70.94 78 MET A O 1
ATOM 635 N N . PRO A 1 79 ? 10.816 14.398 -8.520 1.00 71.94 79 PRO A N 1
ATOM 636 C CA . PRO A 1 79 ? 9.636 13.602 -8.842 1.00 71.94 79 PRO A CA 1
ATOM 637 C C . PRO A 1 79 ? 8.989 13.954 -10.190 1.00 71.94 79 PRO A C 1
ATOM 639 O O . PRO A 1 79 ? 8.854 15.128 -10.534 1.00 71.94 79 PRO A O 1
ATOM 642 N N . THR A 1 80 ? 8.520 12.937 -10.919 1.00 80.56 80 THR A N 1
ATOM 643 C CA . THR A 1 80 ? 7.913 13.099 -12.254 1.00 80.56 80 THR A CA 1
ATOM 644 C C . THR A 1 80 ? 6.439 12.682 -12.300 1.00 80.56 80 THR A C 1
ATOM 646 O O . THR A 1 80 ? 5.949 11.930 -11.454 1.00 80.56 80 THR A O 1
ATOM 649 N N . SER A 1 81 ? 5.713 13.140 -13.326 1.00 87.12 81 SER A N 1
ATOM 650 C CA . SER A 1 81 ? 4.350 12.672 -13.630 1.00 87.12 81 SER A CA 1
ATOM 651 C C . SER A 1 81 ? 4.269 11.157 -13.839 1.00 87.12 81 SER A C 1
ATOM 653 O O . SER A 1 81 ? 3.259 10.541 -13.521 1.00 87.12 81 SER A O 1
ATOM 655 N N . GLU A 1 82 ? 5.343 10.559 -14.334 1.00 87.19 82 GLU A N 1
ATOM 656 C CA . GLU A 1 82 ? 5.485 9.144 -14.639 1.00 87.19 82 GLU A CA 1
ATOM 657 C C . GLU A 1 82 ? 5.519 8.296 -13.359 1.00 87.19 82 GLU A C 1
ATOM 659 O O . GLU A 1 82 ? 4.990 7.189 -13.341 1.00 87.19 82 GLU A O 1
ATOM 664 N N . GLN A 1 83 ? 6.060 8.822 -12.252 1.00 88.25 83 GLN A N 1
ATOM 665 C CA . GLN A 1 83 ? 5.953 8.144 -10.954 1.00 88.25 83 GLN A CA 1
ATOM 666 C C . GLN A 1 83 ? 4.511 8.137 -10.444 1.00 88.25 83 GLN A C 1
ATOM 668 O O . GLN A 1 83 ? 4.048 7.130 -9.914 1.00 88.25 83 GLN A O 1
ATOM 673 N N . VAL A 1 84 ? 3.782 9.243 -10.625 1.00 91.31 84 VAL A N 1
ATOM 674 C CA . VAL A 1 84 ? 2.361 9.323 -10.249 1.00 91.31 84 VAL A CA 1
ATOM 675 C C . VAL A 1 84 ? 1.522 8.345 -11.076 1.00 91.31 84 VAL A C 1
ATOM 677 O O . VAL A 1 84 ? 0.656 7.675 -10.516 1.00 91.31 84 VAL A O 1
ATOM 680 N N . ASP A 1 85 ? 1.802 8.228 -12.375 1.00 92.62 85 ASP A N 1
ATOM 681 C CA . ASP A 1 85 ? 1.165 7.259 -13.275 1.00 92.62 85 ASP A CA 1
ATOM 682 C C . ASP A 1 85 ? 1.389 5.813 -12.798 1.00 92.62 85 ASP A C 1
ATOM 684 O O . ASP A 1 85 ? 0.430 5.063 -12.625 1.00 92.62 85 ASP A O 1
ATOM 688 N N . ALA A 1 86 ? 2.626 5.461 -12.430 1.00 93.38 86 ALA A N 1
ATOM 689 C CA . ALA A 1 86 ? 2.944 4.140 -11.889 1.00 93.38 86 ALA A CA 1
ATOM 690 C C . ALA A 1 86 ? 2.166 3.814 -10.597 1.00 93.38 86 ALA A C 1
ATOM 692 O O . ALA A 1 86 ? 1.641 2.708 -10.450 1.00 93.38 86 ALA A O 1
ATOM 693 N N . TYR A 1 87 ? 2.032 4.768 -9.666 1.00 94.94 87 TYR A N 1
ATOM 694 C CA . TYR A 1 87 ? 1.216 4.567 -8.461 1.00 94.94 87 TYR A CA 1
ATOM 695 C C . TYR A 1 87 ? -0.282 4.440 -8.780 1.00 94.94 87 TYR A C 1
ATOM 697 O O . TYR A 1 87 ? -0.976 3.638 -8.149 1.00 94.94 87 TYR A O 1
ATOM 705 N N . ALA A 1 88 ? -0.788 5.180 -9.771 1.00 96.12 88 ALA A N 1
ATOM 706 C CA . ALA A 1 88 ? -2.167 5.041 -10.230 1.00 96.12 88 ALA A CA 1
ATOM 707 C C . ALA A 1 88 ? -2.424 3.649 -10.837 1.00 96.12 88 ALA A C 1
ATOM 709 O O . ALA A 1 88 ? -3.442 3.025 -10.525 1.00 96.12 88 ALA A O 1
ATOM 710 N N . ASP A 1 89 ? -1.485 3.119 -11.620 1.00 97.31 89 ASP A N 1
ATOM 711 C CA . ASP A 1 89 ? -1.559 1.768 -12.183 1.00 97.31 89 ASP A CA 1
ATOM 712 C C . ASP A 1 89 ? -1.522 0.679 -11.103 1.00 97.31 89 ASP A C 1
ATOM 714 O O . ASP A 1 89 ? -2.287 -0.289 -11.163 1.00 97.31 89 ASP A O 1
ATOM 718 N N . ILE A 1 90 ? -0.720 0.852 -10.048 1.00 97.75 90 ILE A N 1
ATOM 719 C CA . ILE A 1 90 ? -0.750 -0.041 -8.878 1.00 97.75 90 ILE A CA 1
ATOM 720 C C . ILE A 1 90 ? -2.155 -0.068 -8.259 1.00 97.75 90 ILE A C 1
ATOM 722 O O . ILE A 1 90 ? -2.676 -1.151 -7.973 1.00 97.75 90 ILE A O 1
ATOM 726 N N . CYS A 1 91 ? -2.815 1.087 -8.107 1.00 96.75 91 CYS A N 1
ATOM 727 C CA . CYS A 1 91 ? -4.203 1.131 -7.641 1.00 96.75 91 CYS A CA 1
ATOM 728 C C . CYS A 1 91 ? -5.155 0.385 -8.589 1.00 96.75 91 CYS A C 1
ATOM 730 O O . CYS A 1 91 ? -6.020 -0.356 -8.117 1.00 96.75 91 CYS A O 1
ATOM 732 N N . VAL A 1 92 ? -4.989 0.525 -9.909 1.00 97.81 92 VAL A N 1
ATOM 733 C CA . VAL A 1 92 ? -5.780 -0.217 -10.909 1.00 97.81 92 VAL A CA 1
ATOM 734 C C . VAL A 1 92 ? -5.621 -1.729 -10.718 1.00 97.81 92 VAL A C 1
ATOM 736 O O . VAL A 1 92 ? -6.622 -2.455 -10.687 1.00 97.81 92 VAL A O 1
ATOM 739 N N . PHE A 1 93 ? -4.395 -2.222 -10.533 1.00 98.00 93 PHE A N 1
ATOM 740 C CA . PHE A 1 93 ? -4.144 -3.649 -10.320 1.00 98.00 93 PHE A CA 1
ATOM 741 C C . PHE A 1 93 ? -4.681 -4.155 -8.981 1.00 98.00 93 PHE A C 1
ATOM 743 O O . PHE A 1 93 ? -5.297 -5.224 -8.948 1.00 98.00 93 PHE A O 1
ATOM 750 N N . ALA A 1 94 ? -4.526 -3.383 -7.904 1.00 97.44 94 ALA A N 1
ATOM 751 C CA . ALA A 1 94 ? -5.053 -3.725 -6.586 1.00 97.44 94 ALA A CA 1
ATOM 752 C C . ALA A 1 94 ? -6.589 -3.824 -6.596 1.00 97.44 94 ALA A C 1
ATOM 754 O O . ALA A 1 94 ? -7.149 -4.833 -6.166 1.00 97.44 94 ALA A O 1
ATOM 755 N N . ILE A 1 95 ? -7.277 -2.838 -7.182 1.00 96.62 95 ILE A N 1
ATOM 756 C CA . ILE A 1 95 ? -8.737 -2.856 -7.385 1.00 96.62 95 ILE A CA 1
ATOM 757 C C . ILE A 1 95 ? -9.140 -4.080 -8.215 1.00 96.62 95 ILE A C 1
ATOM 759 O O . ILE A 1 95 ? -10.070 -4.812 -7.868 1.00 96.62 95 ILE A O 1
ATOM 763 N N . GLY A 1 96 ? -8.408 -4.346 -9.298 1.00 97.50 96 GLY A N 1
ATOM 764 C CA . GLY A 1 96 ? -8.627 -5.515 -10.137 1.00 97.50 96 GLY A CA 1
ATOM 765 C C . GLY A 1 96 ? -8.414 -6.845 -9.407 1.00 97.50 96 GLY A C 1
ATOM 766 O O . GLY A 1 96 ? -9.022 -7.840 -9.803 1.00 97.50 96 GLY A O 1
ATOM 767 N N . ALA A 1 97 ? -7.555 -6.908 -8.389 1.00 97.50 97 ALA A N 1
ATOM 768 C CA . ALA A 1 97 ? -7.358 -8.090 -7.553 1.00 97.50 97 ALA A CA 1
ATOM 769 C C . ALA A 1 97 ? -8.515 -8.275 -6.559 1.00 97.50 97 ALA A C 1
ATOM 771 O O . ALA A 1 97 ? -9.064 -9.373 -6.486 1.00 97.50 97 ALA A O 1
ATOM 772 N N . MET A 1 98 ? -8.960 -7.205 -5.890 1.00 96.25 98 MET A N 1
ATOM 773 C CA . MET A 1 98 ? -10.126 -7.233 -4.988 1.00 96.25 98 MET A CA 1
ATOM 774 C C . MET A 1 98 ? -11.380 -7.759 -5.697 1.00 96.25 98 MET A C 1
ATOM 776 O O . MET A 1 98 ? -12.053 -8.654 -5.187 1.00 96.25 98 MET A O 1
ATOM 780 N N . LEU A 1 99 ? -11.636 -7.287 -6.923 1.00 96.50 99 LEU A N 1
ATOM 781 C CA . LEU A 1 99 ? -12.747 -7.771 -7.748 1.00 96.50 99 LEU A CA 1
ATOM 782 C C . LEU A 1 99 ? -12.635 -9.271 -8.063 1.00 96.50 99 LEU A C 1
ATOM 784 O O . LEU A 1 99 ? -13.633 -9.983 -8.000 1.00 96.50 99 LEU A O 1
ATOM 788 N N . LYS A 1 100 ? -11.432 -9.775 -8.379 1.00 95.75 100 LYS A N 1
ATOM 789 C CA . LYS A 1 100 ? -11.207 -11.212 -8.642 1.00 95.75 100 LYS A CA 1
ATOM 790 C C . LYS A 1 100 ? -11.380 -12.073 -7.392 1.00 95.75 100 LYS A C 1
ATOM 792 O O . LYS A 1 100 ? -11.754 -13.234 -7.515 1.00 95.75 100 LYS A O 1
ATOM 797 N N . LEU A 1 101 ? -11.120 -11.509 -6.215 1.00 94.56 101 LEU A N 1
ATOM 798 C CA . LEU A 1 101 ? -11.386 -12.141 -4.923 1.00 94.56 101 LEU A CA 1
ATOM 799 C C . LEU A 1 101 ? -12.869 -12.065 -4.522 1.00 94.56 101 LEU A C 1
ATOM 801 O O . LEU A 1 101 ? -13.242 -12.625 -3.498 1.00 94.56 101 LEU A O 1
ATOM 805 N N . GLY A 1 102 ? -13.713 -11.409 -5.327 1.00 94.88 102 GLY A N 1
ATOM 806 C CA . GLY A 1 102 ? -15.152 -11.316 -5.097 1.00 94.88 102 GLY A CA 1
ATOM 807 C C . GLY A 1 102 ? -15.567 -10.178 -4.169 1.00 94.88 102 GLY A C 1
ATOM 808 O O . GLY A 1 102 ? -16.662 -10.233 -3.623 1.00 94.88 102 GLY A O 1
ATOM 809 N N . TYR A 1 103 ? -14.736 -9.150 -3.984 1.00 95.19 103 TYR A N 1
ATOM 810 C CA . TYR A 1 103 ? -15.026 -8.017 -3.099 1.00 95.19 103 TYR A CA 1
ATOM 811 C C . TYR A 1 103 ? -15.284 -6.722 -3.875 1.00 95.19 103 TYR A C 1
ATOM 813 O O . TYR A 1 103 ? -14.665 -6.464 -4.908 1.00 95.19 103 TYR A O 1
ATOM 821 N N . ASP A 1 104 ? -16.192 -5.894 -3.353 1.00 94.69 104 ASP A N 1
ATOM 822 C CA . ASP A 1 104 ? -16.435 -4.525 -3.812 1.00 94.69 104 ASP A CA 1
ATOM 823 C C . ASP A 1 104 ? -15.280 -3.615 -3.343 1.00 94.69 104 ASP A C 1
ATOM 825 O O . ASP A 1 104 ? -15.118 -3.410 -2.134 1.00 94.69 104 ASP A O 1
ATOM 829 N N . PRO A 1 105 ? -14.474 -3.049 -4.263 1.00 94.69 105 PRO A N 1
ATOM 830 C CA . PRO A 1 105 ? -13.291 -2.277 -3.894 1.00 94.69 105 PRO A CA 1
ATOM 831 C C . PRO A 1 105 ? -13.608 -0.986 -3.136 1.00 94.69 105 PRO A C 1
ATOM 833 O O . PRO A 1 105 ? -12.882 -0.639 -2.209 1.00 94.69 105 PRO A O 1
ATOM 836 N N . GLU A 1 106 ? -14.691 -0.277 -3.477 1.00 93.81 106 GLU A N 1
ATOM 837 C CA . GLU A 1 106 ? -15.059 0.967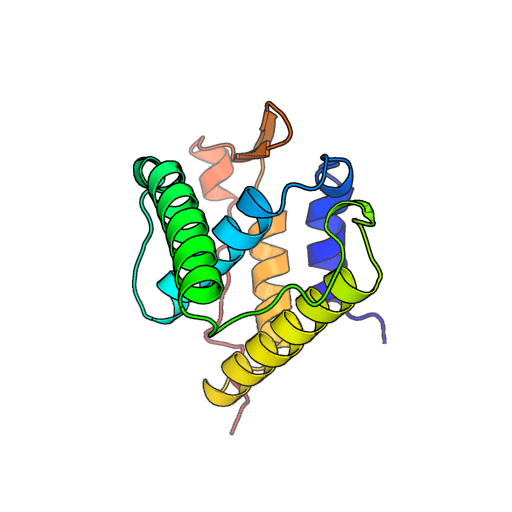 -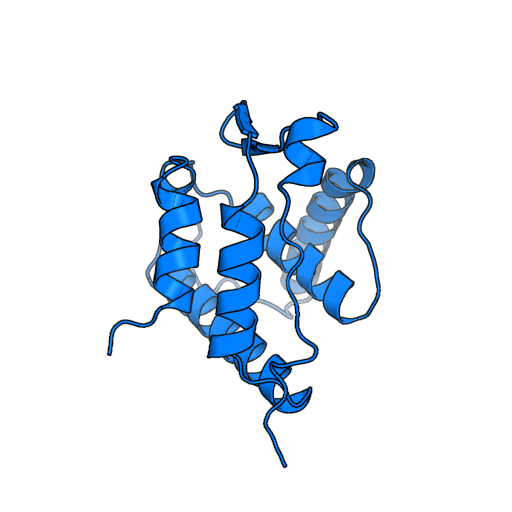2.781 1.00 93.81 106 GLU A CA 1
ATOM 838 C C . GLU A 1 106 ? -15.420 0.656 -1.328 1.00 93.81 106 GLU A C 1
ATOM 840 O O . GLU A 1 106 ? -14.994 1.350 -0.404 1.00 93.81 106 GLU A O 1
ATOM 845 N N . LYS A 1 107 ? -16.173 -0.426 -1.109 1.00 94.19 107 LYS A N 1
ATOM 846 C CA . LYS A 1 107 ? -16.526 -0.864 0.239 1.00 94.19 107 LYS A CA 1
ATOM 847 C C . LYS A 1 107 ? -15.314 -1.359 1.025 1.00 94.19 107 LYS A C 1
ATOM 849 O O . LYS A 1 107 ? -15.148 -0.961 2.175 1.00 94.19 107 LYS A O 1
ATOM 854 N N . ALA A 1 108 ? -14.456 -2.177 0.415 1.00 94.56 108 ALA A N 1
ATOM 855 C CA . ALA A 1 108 ? -13.241 -2.674 1.057 1.00 94.56 108 ALA A CA 1
ATOM 856 C C . ALA A 1 108 ? -12.309 -1.522 1.471 1.00 94.56 108 ALA A C 1
ATOM 858 O O . ALA A 1 108 ? -11.846 -1.469 2.610 1.00 94.56 108 ALA A O 1
ATOM 859 N N . LEU A 1 109 ? -12.094 -0.543 0.588 1.00 95.12 109 LEU A N 1
ATOM 860 C CA . LEU A 1 109 ? -11.278 0.632 0.893 1.00 95.12 109 LEU A CA 1
ATOM 861 C C . LEU A 1 109 ? -11.928 1.541 1.947 1.00 95.12 109 LEU A C 1
ATOM 863 O O . LEU A 1 109 ? -11.219 2.145 2.751 1.00 95.12 109 LEU A O 1
ATOM 867 N N . LEU A 1 110 ? -13.261 1.616 2.008 1.00 94.69 110 LEU A N 1
ATOM 868 C CA . LEU A 1 110 ? -13.955 2.339 3.076 1.00 94.69 110 LEU A CA 1
ATOM 869 C C . LEU A 1 110 ? -13.725 1.686 4.449 1.00 94.69 110 LEU A C 1
ATOM 871 O O . LEU A 1 110 ? -13.547 2.394 5.441 1.00 94.69 110 LEU A O 1
ATOM 875 N N . GLU A 1 111 ? -13.701 0.356 4.518 1.00 95.38 111 GLU A N 1
ATOM 876 C CA . GLU A 1 111 ? -13.373 -0.391 5.738 1.00 95.38 111 GLU A CA 1
ATOM 877 C C . GLU A 1 111 ? -11.932 -0.148 6.195 1.00 95.38 111 GLU A C 1
ATOM 879 O O . GLU A 1 111 ? -11.697 0.132 7.374 1.00 95.38 111 GLU A O 1
ATOM 884 N N . VAL A 1 112 ? -10.981 -0.135 5.255 1.00 95.12 112 VAL A N 1
ATOM 885 C CA . VAL A 1 112 ? -9.598 0.292 5.523 1.00 95.12 112 VAL A CA 1
ATOM 886 C C . VAL A 1 112 ? -9.571 1.724 6.055 1.00 95.12 112 VAL A C 1
ATOM 888 O O . VAL A 1 112 ? -8.928 1.986 7.072 1.00 95.12 112 VAL A O 1
ATOM 891 N N . GLY A 1 113 ? -10.310 2.640 5.423 1.00 95.12 113 GLY A N 1
ATOM 892 C CA . GLY A 1 113 ? -10.446 4.032 5.850 1.00 95.12 113 GLY A CA 1
ATOM 893 C C . GLY A 1 113 ? -10.919 4.160 7.300 1.00 95.12 113 GLY A C 1
ATOM 894 O O . GLY A 1 113 ? -10.320 4.909 8.076 1.00 95.12 113 GLY A O 1
ATOM 895 N N . LYS A 1 114 ? -11.934 3.387 7.705 1.00 94.31 114 LYS A N 1
ATOM 896 C CA . LYS A 1 114 ? -12.399 3.320 9.102 1.00 94.31 114 LYS A CA 1
ATOM 897 C C . LYS A 1 114 ? -11.307 2.801 10.035 1.00 94.31 114 LYS A C 1
ATOM 899 O O . LYS A 1 114 ? -11.071 3.399 11.084 1.00 94.31 114 LYS A O 1
ATOM 904 N N . GLU A 1 115 ? -10.626 1.716 9.662 1.00 95.06 115 GLU A N 1
ATOM 905 C CA . GLU A 1 115 ? -9.576 1.109 10.487 1.00 95.06 115 GLU A CA 1
ATOM 906 C C . GLU A 1 115 ? -8.427 2.094 10.721 1.00 95.06 115 GLU A C 1
ATOM 908 O O . GLU A 1 115 ? -8.084 2.372 11.872 1.00 95.06 115 GLU A O 1
ATOM 913 N N . ILE A 1 116 ? -7.853 2.672 9.663 1.00 94.12 116 ILE A N 1
ATOM 914 C CA . ILE A 1 116 ? -6.694 3.564 9.797 1.00 94.12 116 ILE A CA 1
ATOM 915 C C . ILE A 1 116 ? -7.042 4.846 10.558 1.00 94.12 116 ILE A C 1
ATOM 917 O O . ILE A 1 116 ? -6.233 5.313 11.360 1.00 94.12 116 ILE A O 1
ATOM 921 N N . ASN A 1 117 ? -8.253 5.382 10.373 1.00 94.44 117 ASN A N 1
ATOM 922 C CA . ASN A 1 117 ? -8.687 6.600 11.052 1.00 94.44 117 ASN A CA 1
ATOM 923 C C . ASN A 1 117 ? -9.144 6.374 12.499 1.00 94.44 117 ASN A C 1
ATOM 925 O O . ASN A 1 117 ? -9.103 7.322 13.279 1.00 94.44 117 ASN A O 1
ATOM 929 N N . SER A 1 118 ? -9.516 5.150 12.889 1.00 93.94 118 SER A N 1
ATOM 930 C CA . SER A 1 118 ? -9.818 4.815 14.292 1.00 93.94 118 SER A CA 1
ATOM 931 C C . SER A 1 118 ? -8.584 4.832 15.203 1.00 93.94 118 SER A C 1
ATOM 933 O O . SER A 1 118 ? -8.707 4.932 16.423 1.00 93.94 118 SER A O 1
ATOM 935 N N . ARG A 1 119 ? -7.385 4.730 14.615 1.00 92.88 119 ARG A N 1
ATOM 936 C CA . ARG A 1 119 ? -6.119 4.651 15.348 1.00 92.88 119 ARG A CA 1
ATOM 937 C C . ARG A 1 119 ? -5.755 6.013 15.931 1.00 92.88 119 ARG A C 1
ATOM 939 O O . ARG A 1 119 ? -5.625 7.003 15.201 1.00 92.88 119 ARG A O 1
ATOM 946 N N . THR A 1 120 ? -5.501 6.033 17.235 1.00 92.38 120 THR A N 1
ATOM 947 C CA . THR A 1 120 ? -4.859 7.154 17.927 1.00 92.38 120 THR A CA 1
ATOM 948 C C . THR A 1 120 ? -3.346 6.966 17.940 1.00 92.38 120 THR A C 1
ATOM 950 O O . THR A 1 120 ? -2.831 5.861 17.759 1.00 92.38 120 THR A O 1
ATOM 953 N N . GLY A 1 121 ? -2.608 8.058 18.097 1.00 91.81 121 GLY A N 1
ATOM 954 C CA . GLY A 1 121 ? -1.154 8.029 18.029 1.00 91.81 121 GLY A CA 1
ATOM 955 C C . GLY A 1 121 ? -0.569 9.420 17.871 1.00 91.81 121 GLY A C 1
ATOM 956 O O . GLY A 1 121 ? -1.267 10.424 18.028 1.00 91.81 121 GLY A O 1
ATOM 957 N N . ARG A 1 122 ? 0.718 9.472 17.548 1.00 92.38 122 ARG A N 1
ATOM 958 C CA . ARG A 1 122 ? 1.453 10.719 17.325 1.00 92.38 122 ARG A CA 1
ATOM 959 C C . ARG A 1 122 ? 2.488 10.541 16.227 1.00 92.38 122 ARG A C 1
ATOM 961 O O . ARG A 1 122 ? 2.892 9.420 15.931 1.00 92.38 122 ARG A O 1
ATOM 968 N N . ILE A 1 123 ? 2.928 11.653 15.657 1.00 88.44 123 ILE A N 1
ATOM 969 C CA . ILE A 1 123 ? 4.065 11.656 14.743 1.00 88.44 123 ILE A CA 1
ATOM 970 C C . ILE A 1 123 ? 5.361 11.621 15.556 1.00 88.44 123 ILE A C 1
ATOM 972 O O . ILE A 1 123 ? 5.556 12.442 16.453 1.00 88.44 123 ILE A O 1
ATOM 976 N N . VAL A 1 124 ? 6.227 10.661 15.243 1.00 85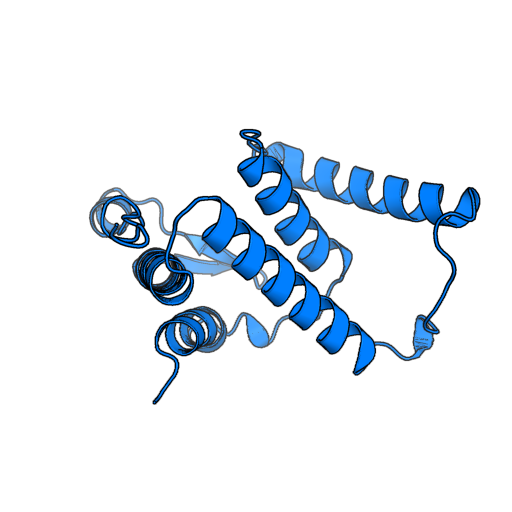.25 124 VAL A N 1
ATOM 977 C CA . VAL A 1 124 ? 7.603 10.552 15.738 1.00 85.25 124 VAL A CA 1
ATOM 978 C C . VAL A 1 124 ? 8.488 10.375 14.513 1.00 85.25 124 VAL A C 1
ATOM 980 O O . VAL A 1 124 ? 8.280 9.450 13.732 1.00 85.25 124 VAL A O 1
ATOM 983 N N . ASP A 1 125 ? 9.416 11.308 14.300 1.00 80.81 125 ASP A N 1
ATOM 984 C CA . ASP A 1 125 ? 10.345 11.300 13.162 1.00 80.81 125 ASP A CA 1
ATOM 985 C C . ASP A 1 125 ? 9.644 11.108 11.799 1.00 80.81 125 ASP A C 1
ATOM 987 O O . ASP A 1 125 ? 10.021 10.263 10.987 1.00 80.81 125 ASP A O 1
ATOM 991 N N . GLY A 1 126 ? 8.553 11.854 11.577 1.00 76.44 126 GLY A N 1
ATOM 992 C CA . GLY A 1 126 ? 7.745 11.796 10.349 1.00 76.44 126 GLY A CA 1
ATOM 993 C C . GLY A 1 126 ? 6.847 10.558 10.230 1.00 76.44 126 GLY A C 1
ATOM 994 O O . GLY A 1 126 ? 6.034 10.464 9.314 1.00 76.44 126 GLY A O 1
ATOM 995 N N . LYS A 1 127 ? 6.922 9.604 11.162 1.00 80.88 127 LYS A N 1
ATOM 996 C CA . LYS A 1 127 ? 6.123 8.374 11.136 1.00 80.88 127 LYS A CA 1
ATOM 997 C C . LYS A 1 127 ? 4.988 8.443 12.141 1.00 80.88 127 LYS A C 1
ATOM 999 O O . LYS A 1 127 ? 5.173 8.846 13.286 1.00 80.88 127 LYS A O 1
ATOM 1004 N N . PHE A 1 128 ? 3.803 8.000 11.732 1.00 88.88 128 PHE A N 1
ATOM 1005 C CA . PHE A 1 128 ? 2.697 7.820 12.664 1.00 88.88 128 PHE A CA 1
ATOM 1006 C C . PHE A 1 128 ? 2.935 6.585 13.538 1.00 88.88 128 PHE A C 1
ATOM 1008 O O . PHE A 1 128 ? 2.797 5.443 13.092 1.00 88.88 128 PHE A O 1
ATOM 1015 N N . GLU A 1 129 ? 3.262 6.818 14.805 1.00 90.31 129 GLU A N 1
ATOM 1016 C CA . GLU A 1 129 ? 3.336 5.784 15.826 1.00 90.31 129 GLU A CA 1
ATOM 1017 C C . GLU A 1 129 ? 1.975 5.617 16.499 1.00 90.31 129 GLU A C 1
ATOM 1019 O O . GLU A 1 129 ? 1.425 6.554 17.088 1.00 90.31 129 GLU A O 1
ATOM 1024 N N . LYS A 1 130 ? 1.433 4.398 16.411 1.00 91.44 130 LYS A N 1
ATOM 1025 C CA . LYS A 1 130 ? 0.162 4.025 17.042 1.00 91.44 130 LYS A CA 1
ATOM 1026 C C . LYS A 1 130 ? 0.306 4.053 18.564 1.00 91.44 130 LYS A C 1
ATOM 1028 O O . LYS A 1 130 ? 1.291 3.550 19.102 1.00 91.44 130 LYS A O 1
ATOM 1033 N N . ASP A 1 131 ? -0.714 4.557 19.246 1.00 92.62 131 ASP A N 1
ATOM 1034 C CA . ASP A 1 131 ? -0.869 4.360 20.684 1.00 92.62 131 ASP A CA 1
ATOM 1035 C C . ASP A 1 131 ? -1.265 2.897 20.948 1.00 92.62 131 ASP A C 1
ATOM 1037 O O . ASP A 1 131 ? -2.249 2.394 20.405 1.00 92.62 131 ASP A O 1
ATOM 1041 N N . LEU A 1 132 ? -0.450 2.197 21.739 1.00 92.69 132 LEU A N 1
ATOM 1042 C CA . LEU A 1 132 ? -0.638 0.784 22.083 1.00 92.69 132 LEU A CA 1
ATOM 1043 C C . LEU A 1 132 ? -1.150 0.593 23.517 1.00 92.69 132 LEU A C 1
ATOM 1045 O O . LEU A 1 132 ? -1.100 -0.518 24.042 1.00 92.69 132 LEU A O 1
ATOM 1049 N N . SER A 1 133 ? -1.616 1.658 24.173 1.00 93.69 133 SER A N 1
ATOM 1050 C CA . SER A 1 133 ? -2.324 1.534 25.444 1.00 93.69 133 SER A CA 1
ATOM 1051 C C . SER A 1 133 ? -3.592 0.693 25.281 1.00 93.69 133 SER A C 1
ATOM 1053 O O . SER A 1 133 ? -4.227 0.686 24.225 1.00 93.69 133 SER A O 1
ATOM 1055 N N . GLU A 1 134 ? -3.993 -0.006 26.344 1.00 94.06 134 GLU A N 1
ATOM 1056 C CA . GLU A 1 134 ? -5.220 -0.814 26.337 1.00 94.06 134 GLU A CA 1
ATOM 1057 C C . GLU A 1 134 ? -6.454 0.024 25.963 1.00 94.06 134 GLU A C 1
ATOM 1059 O O . GLU A 1 134 ? -7.325 -0.448 25.236 1.00 94.06 134 GLU A O 1
ATOM 1064 N N . GLU A 1 135 ? -6.502 1.289 26.397 1.00 92.12 135 GLU A N 1
ATOM 1065 C CA . GLU A 1 135 ? -7.585 2.217 26.062 1.00 92.12 135 GLU A CA 1
ATOM 1066 C C . GLU A 1 135 ? -7.623 2.560 24.564 1.00 92.12 135 GLU A C 1
ATOM 1068 O O . GLU A 1 135 ? -8.704 2.597 23.973 1.00 92.12 135 GLU A O 1
ATOM 1073 N N . ALA A 1 136 ? -6.466 2.806 23.942 1.00 91.62 136 ALA A N 1
ATOM 1074 C CA . ALA A 1 136 ? -6.376 3.067 22.508 1.00 91.62 136 ALA A CA 1
ATOM 1075 C C . ALA A 1 136 ? -6.741 1.820 21.694 1.00 91.62 136 ALA A C 1
ATOM 1077 O O . ALA A 1 136 ? -7.574 1.890 20.790 1.00 91.62 136 ALA A O 1
ATOM 1078 N N . ILE A 1 137 ? -6.204 0.659 22.082 1.00 91.31 137 ILE A N 1
ATOM 1079 C CA . ILE A 1 137 ? -6.496 -0.625 21.437 1.00 91.31 137 ILE A CA 1
ATOM 1080 C C . ILE A 1 137 ? -7.988 -0.957 21.519 1.00 91.31 137 ILE A C 1
ATOM 1082 O O . ILE A 1 137 ? -8.559 -1.403 20.528 1.00 91.31 137 ILE A O 1
ATOM 1086 N N . ALA A 1 138 ? -8.649 -0.683 22.646 1.00 91.25 138 ALA A N 1
ATOM 1087 C CA . ALA A 1 138 ? -10.088 -0.898 22.796 1.00 91.25 138 ALA A CA 1
ATOM 1088 C C . ALA A 1 138 ? -10.944 -0.032 21.850 1.00 91.25 138 ALA A C 1
ATOM 1090 O O . ALA A 1 138 ? -12.096 -0.373 21.585 1.00 91.25 138 ALA A O 1
ATOM 1091 N N . LYS A 1 139 ? -10.399 1.081 21.341 1.00 90.06 139 LYS A N 1
ATOM 1092 C CA . LYS A 1 139 ? -11.054 1.969 20.366 1.00 90.06 139 LYS A CA 1
ATOM 1093 C C . LYS A 1 139 ? -10.681 1.638 18.918 1.00 90.06 139 LYS A C 1
ATOM 1095 O O . LYS A 1 139 ? -11.283 2.206 18.008 1.00 90.06 139 LYS A O 1
ATOM 1100 N N . HIS A 1 140 ? -9.714 0.746 18.690 1.00 91.94 140 HIS A N 1
ATOM 1101 C CA . HIS A 1 140 ? -9.310 0.359 17.345 1.00 91.94 140 HIS A CA 1
ATOM 1102 C C . HIS A 1 140 ? -10.431 -0.408 16.649 1.00 91.94 140 HIS A C 1
ATOM 1104 O O . HIS A 1 140 ? -10.886 -1.456 17.105 1.00 91.94 140 HIS A O 1
ATOM 1110 N N . TYR A 1 141 ? -10.840 0.115 15.501 1.00 93.81 141 TYR A N 1
ATOM 1111 C CA . TYR A 1 141 ? -11.692 -0.591 14.568 1.00 93.81 141 TYR A CA 1
ATOM 1112 C C . TYR A 1 141 ? -10.836 -1.524 13.713 1.00 93.81 141 TYR A C 1
ATOM 1114 O O . TYR A 1 141 ? -9.805 -1.100 13.187 1.00 93.81 141 TYR A O 1
ATOM 1122 N N . LYS A 1 142 ? -11.267 -2.777 13.550 1.00 93.44 142 LYS A N 1
ATOM 1123 C CA . LYS A 1 142 ? -10.690 -3.702 12.571 1.00 93.44 142 LYS A CA 1
ATOM 1124 C C . LYS A 1 142 ? -11.597 -3.731 11.346 1.00 93.44 142 LYS A C 1
ATOM 1126 O O . LYS A 1 142 ? -12.802 -3.886 11.515 1.00 93.44 142 LYS A O 1
ATOM 1131 N N . ALA A 1 143 ? -11.020 -3.565 10.156 1.00 93.19 143 ALA A N 1
ATOM 1132 C CA . ALA A 1 143 ? -11.767 -3.612 8.904 1.00 93.19 143 ALA A CA 1
ATOM 1133 C C . ALA A 1 143 ? -12.584 -4.910 8.801 1.00 93.19 143 ALA A C 1
ATOM 1135 O O . ALA A 1 143 ? -12.050 -5.999 9.027 1.00 93.19 143 ALA A O 1
ATOM 1136 N N . ASP A 1 144 ? -13.867 -4.773 8.465 1.00 92.06 144 ASP A N 1
ATOM 1137 C CA . ASP A 1 144 ? -14.801 -5.888 8.316 1.00 92.06 144 ASP A CA 1
ATOM 1138 C C . ASP A 1 144 ? -15.108 -6.122 6.835 1.00 92.06 144 ASP A C 1
ATOM 1140 O O . ASP A 1 144 ? -15.884 -5.389 6.210 1.00 92.06 144 ASP A O 1
ATOM 1144 N N . TYR A 1 145 ? -14.491 -7.163 6.278 1.00 89.69 145 TYR A N 1
ATOM 1145 C CA . TYR A 1 145 ? -14.654 -7.534 4.877 1.00 89.69 145 TYR A CA 1
ATOM 1146 C C . TYR A 1 145 ? -15.829 -8.493 4.631 1.00 89.69 145 TYR A C 1
ATOM 1148 O O . TYR A 1 145 ? -16.243 -8.635 3.480 1.00 89.69 145 TYR A O 1
ATOM 1156 N N . ASP A 1 146 ? -16.421 -9.098 5.667 1.00 82.81 146 ASP A N 1
ATOM 1157 C CA . ASP A 1 146 ? -17.424 -10.166 5.521 1.00 82.81 146 ASP A CA 1
ATOM 1158 C C . ASP A 1 146 ? -18.717 -9.663 4.848 1.00 82.81 146 ASP A C 1
ATOM 1160 O O . ASP A 1 146 ? -19.401 -10.411 4.149 1.00 82.81 146 ASP A O 1
ATOM 1164 N N . GLY A 1 147 ? -19.033 -8.371 4.993 1.00 76.94 147 GLY A N 1
ATOM 1165 C CA . GLY A 1 147 ? -20.165 -7.707 4.332 1.00 76.94 147 GLY A CA 1
ATOM 1166 C C . GLY A 1 147 ? -19.849 -7.038 2.987 1.00 76.94 147 GLY A C 1
ATOM 1167 O O . GLY A 1 147 ? -20.742 -6.435 2.385 1.00 76.94 147 GLY A O 1
ATOM 1168 N N . GLN A 1 148 ? -18.596 -7.096 2.523 1.00 79.25 148 GLN A N 1
ATOM 1169 C CA . GLN A 1 148 ? -18.124 -6.316 1.366 1.00 79.25 148 GLN A CA 1
ATOM 1170 C C . GLN A 1 148 ? -17.989 -7.142 0.090 1.00 79.25 148 GLN A C 1
ATOM 1172 O O . GLN A 1 148 ? -17.550 -6.616 -0.934 1.00 79.25 148 GLN A O 1
ATOM 1177 N N . ALA A 1 149 ? -18.374 -8.416 0.134 1.00 77.69 149 ALA A N 1
ATOM 1178 C CA . ALA A 1 149 ? -18.454 -9.241 -1.056 1.00 77.69 149 ALA A CA 1
ATOM 1179 C C . ALA A 1 149 ? -19.368 -8.585 -2.109 1.00 77.69 149 ALA A C 1
ATOM 1181 O O . ALA A 1 149 ? -20.376 -7.936 -1.788 1.00 77.69 149 ALA A O 1
ATOM 1182 N N . LEU A 1 150 ? -19.016 -8.757 -3.379 1.00 79.31 150 LEU A N 1
ATOM 1183 C CA . LEU A 1 150 ? -19.953 -8.577 -4.475 1.00 79.31 150 LEU A CA 1
ATOM 1184 C C . LEU A 1 150 ? -21.063 -9.604 -4.236 1.00 79.31 150 LEU A C 1
ATOM 1186 O O . LEU A 1 150 ? -20.820 -10.803 -4.299 1.00 79.31 150 LEU A O 1
ATOM 1190 N N . LEU A 1 151 ? -22.242 -9.125 -3.838 1.00 65.50 151 LEU A N 1
ATOM 1191 C CA . LEU A 1 151 ? -23.411 -9.980 -3.651 1.00 65.50 151 LEU A CA 1
ATOM 1192 C C . LEU A 1 151 ? -23.680 -10.727 -4.967 1.00 65.50 151 LEU A C 1
ATOM 1194 O O . LEU A 1 151 ? -23.697 -10.082 -6.019 1.00 65.50 151 LEU A O 1
ATOM 1198 N N . ASP A 1 152 ? -23.889 -12.043 -4.885 1.00 53.69 152 ASP A N 1
ATOM 1199 C CA . ASP A 1 152 ? -24.465 -12.838 -5.980 1.00 53.69 152 ASP A CA 1
ATOM 1200 C C . ASP A 1 152 ? -25.879 -12.345 -6.346 1.00 53.69 152 ASP A C 1
ATOM 1202 O O . ASP A 1 152 ? -26.669 -12.027 -5.419 1.00 53.69 152 ASP A O 1
#

Foldseek 3Di:
DPLLLVVLVVCLCVVQVLVVDDDDCLVVVLVVVQVVCVVVPDHQPPVCSVVSSVVVVVVVVVCPVVVVDDPPDDPVPPPDPVVVVVVVVVVVVVCVVCVVVQFDPSLQSVLVSQQSVQFDAHDDPSDGDTDPPPVRVVSGRHRDRVPGGNDD

pLDDT: mean 90.44, std 8.74, range [49.09, 98.0]

Radius of gyration: 17.57 Å; Cα contacts (8 Å, |Δi|>4): 108; chains: 1; bounding box: 46×32×45 Å

Secondary structure (DSSP, 8-state):
---HHHHHHHHHHHTTTGGGSPP-HHHHHHHHHHHHHHHTT----GGGHHHHHHHHHHHHHHHHHTTSS---S-GGG-S-HHHHHHHHHHHHHHHHHHHHTTB-HHHHHHHHHHHHHH--EEEETTEEEEP-SHHHHHHPPPP--TT-B---

Solvent-accessible surface area (backbone atoms only — not comparable to full-atom values): 8868 Å² total; per-residue (Å²): 129,83,63,63,24,61,52,39,47,49,43,54,31,56,81,63,51,46,75,72,51,84,90,48,68,63,58,57,50,38,54,53,51,50,54,54,40,42,75,76,74,41,84,78,56,78,88,47,50,66,58,51,34,53,52,49,54,50,49,55,49,47,37,40,76,71,65,76,43,75,88,87,64,67,82,86,62,64,88,47,75,66,57,55,49,52,55,52,51,50,50,52,52,52,44,54,45,35,47,74,75,42,30,36,48,64,54,47,42,35,28,47,21,50,22,64,60,41,55,53,63,48,75,55,96,78,37,81,45,71,48,80,48,70,73,44,52,73,55,47,47,75,59,69,60,89,82,24,46,59,79,131

Mean predicted aligned error: 5.03 Å